Protein AF-A0AAV4E405-F1 (afdb_monomer_lite)

Foldseek 3Di:
DLVVQLVVCQQLQQFPVSHRDDSVQSSVLLVCLLCVVPDGPDDCVHTTDPSNVVSSPVSNVNSVVVVVVVVVVVVVVVVVVVVVVVCVVVCVVVVPPDPPVVVVVVVVD

InterPro domains:
  IPR003445 Cation transporter [PF02386] (17-74)

Radius of gyration: 26.12 Å; chains: 1; bounding box: 52×29×69 Å

Structure (mmCIF, N/CA/C/O backbone):
data_AF-A0AAV4E405-F1
#
_entry.id   AF-A0AAV4E405-F1
#
loop_
_atom_site.group_PDB
_atom_site.id
_atom_site.type_symbol
_atom_site.label_atom_id
_atom_site.label_alt_id
_atom_site.label_comp_id
_atom_site.label_asym_id
_atom_site.label_entity_id
_atom_site.label_seq_id
_atom_site.pdbx_PDB_ins_code
_atom_site.Cartn_x
_atom_site.Cartn_y
_atom_site.Cartn_z
_atom_site.occupancy
_a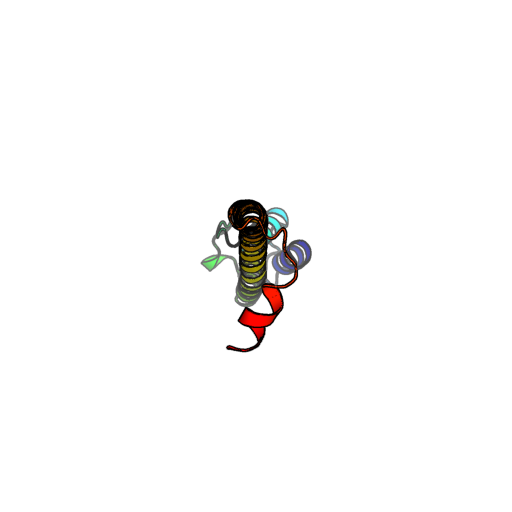tom_site.B_iso_or_equiv
_atom_site.auth_seq_id
_atom_site.auth_comp_id
_atom_site.auth_asym_id
_atom_site.auth_atom_id
_atom_site.pdbx_PDB_model_num
ATOM 1 N N . MET A 1 1 ? -7.850 -7.676 -6.656 1.00 81.75 1 MET A N 1
ATOM 2 C CA . MET A 1 1 ? -7.198 -7.583 -5.331 1.00 81.75 1 MET A CA 1
ATOM 3 C C . MET A 1 1 ? -7.732 -6.429 -4.503 1.00 81.75 1 MET A C 1
ATOM 5 O O . MET A 1 1 ? -8.174 -6.695 -3.401 1.00 81.75 1 MET A O 1
ATOM 9 N N . ILE A 1 2 ? -7.801 -5.203 -5.035 1.00 87.88 2 ILE A N 1
ATOM 10 C CA . ILE A 1 2 ? -8.283 -4.023 -4.287 1.00 87.88 2 ILE A CA 1
ATOM 11 C C . ILE A 1 2 ? -9.692 -4.218 -3.704 1.00 87.88 2 ILE A C 1
ATOM 13 O O . ILE A 1 2 ? -9.853 -4.079 -2.503 1.00 87.88 2 ILE A O 1
ATOM 17 N N . ILE A 1 3 ? -10.684 -4.612 -4.514 1.00 88.12 3 ILE A N 1
ATOM 18 C CA . ILE A 1 3 ? -12.075 -4.808 -4.045 1.00 88.12 3 ILE A CA 1
ATOM 19 C C . ILE A 1 3 ? -12.171 -5.922 -2.990 1.00 88.12 3 ILE A C 1
ATOM 21 O O . ILE A 1 3 ? -12.889 -5.807 -2.005 1.00 88.12 3 ILE A O 1
ATOM 25 N N . ILE A 1 4 ? -11.425 -7.010 -3.179 1.00 88.06 4 ILE A N 1
ATOM 26 C CA . ILE A 1 4 ? -11.406 -8.128 -2.226 1.00 88.06 4 ILE A CA 1
ATOM 27 C C . ILE A 1 4 ? -10.762 -7.675 -0.911 1.00 88.06 4 ILE A C 1
ATOM 29 O O . ILE A 1 4 ? -11.313 -7.927 0.153 1.00 88.06 4 ILE A O 1
ATOM 33 N N . GLY A 1 5 ? -9.632 -6.969 -0.989 1.00 85.94 5 GLY A N 1
ATOM 34 C CA . GLY A 1 5 ? -8.926 -6.429 0.168 1.00 85.94 5 GLY A CA 1
ATOM 35 C C . GLY A 1 5 ? -9.730 -5.367 0.912 1.00 85.94 5 GLY A C 1
ATOM 36 O O . GLY A 1 5 ? -9.738 -5.387 2.135 1.00 85.94 5 GLY A O 1
ATOM 37 N N . SER A 1 6 ? -10.462 -4.497 0.207 1.00 88.31 6 SER A N 1
ATOM 38 C CA . SER A 1 6 ? -11.321 -3.481 0.825 1.00 88.31 6 SER A CA 1
ATOM 39 C C . SER A 1 6 ? -12.524 -4.099 1.534 1.00 88.31 6 SER A C 1
ATOM 41 O O . SER A 1 6 ? -12.870 -3.663 2.627 1.00 88.31 6 SER A O 1
ATOM 43 N N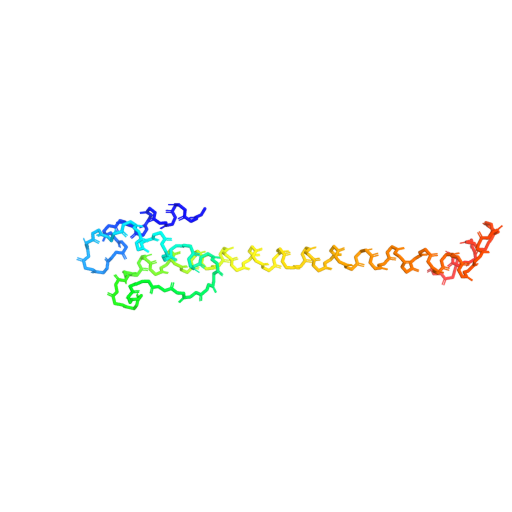 . ILE A 1 7 ? -13.131 -5.146 0.964 1.00 87.62 7 ILE A N 1
ATOM 44 C CA . ILE A 1 7 ? -14.189 -5.909 1.639 1.00 87.62 7 ILE A CA 1
ATOM 45 C C . ILE A 1 7 ? -13.622 -6.582 2.893 1.00 87.62 7 ILE A C 1
ATOM 47 O O . ILE A 1 7 ? -14.204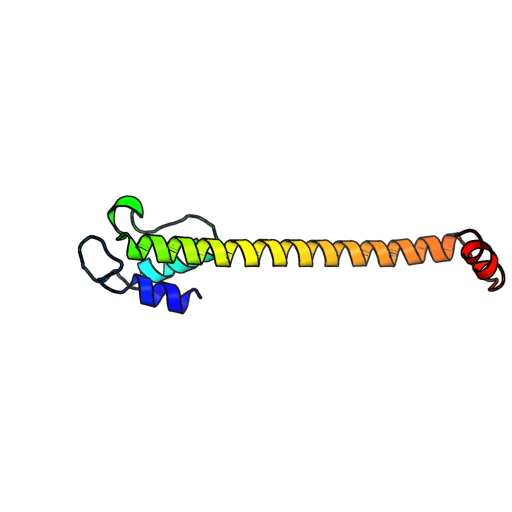 -6.442 3.963 1.00 87.62 7 ILE A O 1
ATOM 51 N N . LEU A 1 8 ? -12.465 -7.246 2.791 1.00 85.38 8 LEU A N 1
ATOM 52 C CA . LEU A 1 8 ? -11.812 -7.906 3.927 1.00 85.38 8 LEU A CA 1
ATOM 53 C C . LEU A 1 8 ? -11.422 -6.928 5.049 1.00 85.38 8 LEU A C 1
ATOM 55 O O . LEU A 1 8 ? -11.571 -7.273 6.218 1.00 85.38 8 LEU A O 1
ATOM 59 N N . LEU A 1 9 ? -10.959 -5.720 4.708 1.00 84.44 9 LEU A N 1
ATOM 60 C CA . LEU A 1 9 ? -10.638 -4.658 5.672 1.00 84.44 9 LEU A CA 1
ATOM 61 C C . LEU A 1 9 ? -11.882 -3.999 6.277 1.00 84.44 9 LEU A C 1
ATOM 63 O O . LEU A 1 9 ? -11.815 -3.489 7.386 1.00 84.44 9 LEU A O 1
ATOM 67 N N . SER A 1 10 ? -13.017 -3.991 5.579 1.00 84.44 10 SER A N 1
ATOM 68 C CA . SER A 1 10 ? -14.257 -3.405 6.107 1.00 84.44 10 SER A CA 1
ATOM 69 C C . SER A 1 10 ? -14.912 -4.283 7.186 1.00 84.44 10 SER A C 1
ATOM 71 O O . SER A 1 10 ? -15.764 -3.804 7.937 1.00 84.44 10 SER A O 1
ATOM 73 N N . LEU A 1 11 ? -14.508 -5.554 7.311 1.00 83.50 11 LEU A N 1
ATOM 74 C CA . LEU A 1 11 ? -15.021 -6.445 8.350 1.00 83.50 11 LEU A CA 1
ATOM 75 C C . LEU A 1 11 ? -14.558 -6.016 9.757 1.00 83.50 11 LEU A C 1
ATOM 77 O O . LEU A 1 11 ? -13.391 -5.672 9.944 1.00 83.50 11 LEU A O 1
ATOM 81 N N . PRO A 1 12 ? -15.412 -6.178 10.789 1.00 80.00 12 PRO A N 1
ATOM 82 C CA . PRO A 1 12 ? -15.084 -5.823 12.174 1.00 80.00 12 PRO A CA 1
ATOM 83 C C . PRO A 1 12 ? -13.904 -6.618 12.758 1.00 80.00 12 PRO A C 1
ATOM 85 O O . PRO A 1 12 ? -13.340 -6.228 13.770 1.00 80.00 12 PRO A O 1
ATOM 88 N N . PHE A 1 13 ? -13.500 -7.726 12.126 1.00 79.62 13 PHE A N 1
ATOM 89 C CA . PHE A 1 13 ? -12.327 -8.512 12.527 1.00 79.62 13 PHE A CA 1
ATOM 90 C C . PHE A 1 13 ? -10.990 -7.854 12.131 1.00 79.62 13 PHE A C 1
ATOM 92 O O . PHE A 1 13 ? -9.941 -8.141 12.714 1.00 79.62 13 PHE A O 1
ATOM 99 N N . ALA A 1 14 ? -11.009 -6.967 11.133 1.00 78.62 14 ALA A N 1
ATOM 100 C CA . ALA A 1 14 ? -9.832 -6.228 10.692 1.00 78.62 14 ALA A CA 1
ATOM 101 C C . ALA A 1 14 ? -9.555 -4.987 11.556 1.00 78.62 14 ALA A C 1
ATOM 103 O O . ALA A 1 14 ? -8.416 -4.524 11.590 1.00 78.62 14 ALA A O 1
ATOM 104 N N . ASP A 1 15 ? -10.554 -4.481 12.280 1.00 83.81 15 ASP A N 1
ATOM 105 C CA . ASP A 1 15 ? -10.420 -3.356 13.205 1.00 83.81 15 ASP A CA 1
ATOM 106 C C . ASP A 1 15 ? -10.002 -3.820 14.608 1.00 83.81 15 ASP A C 1
ATOM 108 O O . ASP A 1 15 ? -10.435 -4.858 15.111 1.00 83.81 15 ASP A O 1
ATOM 112 N N . LYS A 1 16 ? -9.155 -3.033 15.271 1.00 78.25 16 LYS A N 1
ATOM 113 C CA . LYS A 1 16 ? -8.678 -3.317 16.629 1.00 78.25 16 LYS A CA 1
ATOM 114 C C . LYS A 1 16 ? -9.765 -3.086 17.681 1.00 78.25 16 LYS A C 1
ATOM 116 O O . LYS A 1 16 ? -9.744 -3.749 18.716 1.00 78.25 16 LYS A O 1
ATOM 121 N N . ALA A 1 17 ? -10.697 -2.165 17.430 1.00 78.06 17 ALA A N 1
ATOM 122 C CA . ALA A 1 17 ? -11.826 -1.897 18.319 1.00 78.06 17 ALA A CA 1
ATOM 123 C C . ALA A 1 17 ? -13.039 -2.810 18.049 1.00 78.06 17 ALA A C 1
ATOM 125 O O . ALA A 1 17 ? -14.042 -2.708 18.754 1.00 78.06 17 ALA A O 1
ATOM 126 N N . GLY A 1 18 ? -12.950 -3.720 17.069 1.00 73.88 18 GLY A N 1
ATOM 127 C CA . GLY A 1 18 ? -14.034 -4.632 16.705 1.00 73.88 18 GLY A CA 1
ATOM 128 C C . GLY A 1 18 ? -15.203 -3.951 15.987 1.00 73.88 18 GLY A C 1
ATOM 129 O O . GLY A 1 18 ? -16.286 -4.531 15.902 1.00 73.88 18 GLY A O 1
ATOM 130 N N . GLN A 1 19 ? -15.020 -2.721 15.501 1.00 75.75 19 GLN A N 1
ATOM 131 C CA . GLN A 1 19 ? -16.038 -1.962 14.785 1.00 75.75 19 GLN A CA 1
ATOM 132 C C . GLN A 1 19 ? -15.849 -2.099 13.274 1.00 75.75 19 GLN A C 1
ATOM 134 O O . GLN A 1 19 ? -14.737 -2.188 12.762 1.00 75.75 19 GLN A O 1
ATOM 139 N N . ALA A 1 20 ? -16.954 -2.110 12.529 1.00 74.00 20 ALA A N 1
ATOM 140 C CA . ALA A 1 20 ? -16.876 -2.103 11.075 1.00 74.00 20 ALA A CA 1
ATOM 141 C C . ALA A 1 20 ? -16.262 -0.776 10.600 1.00 74.00 20 ALA A C 1
ATOM 143 O O . ALA A 1 20 ? -16.792 0.301 10.879 1.00 74.00 20 ALA A O 1
ATOM 144 N N . THR A 1 21 ? -15.141 -0.855 9.883 1.00 80.56 21 THR A N 1
ATOM 145 C CA . THR A 1 21 ? -14.512 0.317 9.270 1.00 80.56 21 THR A CA 1
ATOM 146 C C . THR A 1 21 ? -15.359 0.808 8.102 1.00 80.56 21 THR A C 1
ATOM 148 O O . THR A 1 21 ? -15.873 0.005 7.315 1.00 80.56 21 THR A O 1
ATOM 151 N N . ASN A 1 22 ? -15.474 2.130 7.958 1.00 86.81 22 ASN A N 1
ATOM 152 C CA . ASN A 1 22 ? -16.176 2.738 6.837 1.00 86.81 22 ASN A CA 1
ATOM 153 C C . ASN A 1 22 ? -15.588 2.249 5.502 1.00 86.81 22 ASN A C 1
ATOM 155 O O . ASN A 1 22 ? -14.370 2.231 5.307 1.00 86.81 22 ASN A O 1
ATOM 159 N N . TYR A 1 23 ? -16.452 1.847 4.569 1.00 85.25 23 TYR A N 1
ATOM 160 C CA . TYR A 1 23 ? -16.023 1.215 3.320 1.00 85.25 23 TYR A CA 1
ATOM 161 C C . TYR A 1 23 ? -15.129 2.133 2.473 1.00 85.25 23 TYR A C 1
ATOM 163 O O . TYR A 1 23 ? -14.210 1.656 1.810 1.00 85.25 23 TYR A O 1
ATOM 171 N N . SER A 1 24 ? -15.351 3.450 2.524 1.00 86.62 24 SER A N 1
ATOM 172 C CA . SER A 1 24 ? -14.505 4.434 1.836 1.00 86.62 24 SER A CA 1
ATOM 173 C C . SER A 1 24 ? -13.060 4.421 2.337 1.00 86.62 24 SER A C 1
ATOM 175 O O . SER A 1 24 ? -12.136 4.488 1.528 1.00 86.62 24 SER A O 1
ATOM 177 N N . ASP A 1 25 ? -12.863 4.282 3.649 1.00 86.31 25 ASP A N 1
ATOM 178 C CA . ASP A 1 25 ? -11.535 4.224 4.263 1.00 86.31 25 ASP A CA 1
ATOM 179 C C . ASP A 1 25 ? -10.848 2.898 3.942 1.00 86.31 25 ASP A C 1
ATOM 181 O O . ASP A 1 25 ? -9.700 2.882 3.503 1.00 86.31 25 ASP A O 1
ATOM 185 N N . ALA A 1 26 ? -11.579 1.785 4.049 1.00 86.81 26 ALA A N 1
ATOM 186 C CA . ALA A 1 26 ? -11.068 0.468 3.679 1.00 86.81 26 ALA A CA 1
ATOM 187 C C . ALA A 1 26 ? -10.666 0.395 2.194 1.00 86.81 26 ALA A C 1
ATOM 189 O O . ALA A 1 26 ? -9.637 -0.192 1.853 1.00 86.81 26 ALA A O 1
ATOM 190 N N . LEU A 1 27 ? -11.444 1.020 1.302 1.00 89.12 27 LEU A N 1
ATOM 191 C CA . LEU A 1 27 ? -11.130 1.105 -0.123 1.00 89.12 27 LEU A CA 1
ATOM 192 C C . LEU A 1 27 ? -9.879 1.946 -0.379 1.00 89.12 27 LEU A C 1
ATOM 194 O O . LEU A 1 27 ? -9.028 1.528 -1.163 1.00 89.12 27 LEU A O 1
ATOM 198 N N . PHE A 1 28 ? -9.752 3.093 0.288 1.00 89.50 28 PHE A N 1
ATOM 199 C CA . PHE A 1 28 ? -8.591 3.966 0.151 1.00 89.50 28 PHE A CA 1
ATOM 200 C C . PHE A 1 28 ? -7.309 3.311 0.679 1.00 89.50 28 PHE A C 1
ATOM 202 O O . PHE A 1 28 ? -6.265 3.354 0.028 1.00 89.50 28 PHE A O 1
ATOM 209 N N . THR A 1 29 ? -7.374 2.647 1.834 1.00 89.00 29 THR A N 1
ATOM 210 C CA . THR A 1 29 ? -6.236 1.890 2.363 1.00 89.00 29 THR A CA 1
ATOM 211 C C . THR A 1 29 ? -5.863 0.738 1.426 1.00 89.00 29 THR A C 1
ATOM 213 O O . THR A 1 29 ? -4.680 0.538 1.157 1.00 89.00 29 THR A O 1
ATOM 216 N N . ALA A 1 30 ? -6.840 0.014 0.868 1.00 89.06 30 ALA A N 1
ATOM 217 C CA . ALA A 1 30 ? -6.574 -1.083 -0.062 1.00 89.06 30 ALA A CA 1
ATOM 218 C C . ALA A 1 30 ? -5.941 -0.612 -1.385 1.00 89.06 30 ALA A C 1
ATOM 220 O O . ALA A 1 30 ? -5.003 -1.246 -1.870 1.00 89.06 30 ALA A O 1
ATOM 221 N N . THR A 1 31 ? -6.413 0.492 -1.976 1.00 90.06 31 THR A N 1
ATOM 222 C CA . THR A 1 31 ? -5.805 1.066 -3.192 1.00 90.06 31 THR A CA 1
ATOM 223 C C . THR A 1 31 ? -4.392 1.564 -2.917 1.00 90.06 31 THR A C 1
ATOM 225 O O . THR A 1 31 ? -3.478 1.250 -3.675 1.00 90.06 31 THR A O 1
ATOM 228 N N . SER A 1 32 ? -4.195 2.288 -1.817 1.00 90.69 32 SER A N 1
ATOM 229 C CA . SER A 1 32 ? -2.895 2.822 -1.412 1.00 90.69 32 SER A CA 1
ATOM 230 C C . SER A 1 32 ? -1.862 1.724 -1.137 1.00 90.69 32 SER A C 1
ATOM 232 O O . SER A 1 32 ? -0.721 1.817 -1.593 1.00 90.69 32 SER A O 1
ATOM 234 N N . ALA A 1 33 ? -2.271 0.644 -0.462 1.00 90.00 33 ALA A N 1
ATOM 235 C CA . ALA A 1 33 ? -1.416 -0.511 -0.202 1.00 90.00 33 ALA A CA 1
ATOM 236 C C . ALA A 1 33 ? -0.991 -1.210 -1.503 1.00 90.00 33 ALA A C 1
ATOM 238 O O . ALA A 1 33 ? 0.193 -1.460 -1.699 1.00 90.00 33 ALA A O 1
ATOM 239 N N . VAL A 1 34 ? -1.927 -1.460 -2.428 1.00 89.06 34 VAL A N 1
ATOM 240 C CA . VAL A 1 34 ? -1.619 -2.098 -3.725 1.00 89.06 34 VAL A CA 1
ATOM 241 C C . VAL A 1 34 ? -0.754 -1.205 -4.615 1.00 89.06 34 VAL A C 1
ATOM 243 O O . VAL A 1 34 ? 0.124 -1.698 -5.314 1.00 89.06 34 VAL A O 1
ATOM 246 N N . CYS A 1 35 ? -0.968 0.109 -4.593 1.00 87.44 35 CYS A N 1
ATOM 247 C CA . CYS A 1 35 ? -0.117 1.051 -5.319 1.00 87.44 35 CYS A CA 1
ATOM 248 C C . CYS A 1 35 ? 1.215 1.333 -4.603 1.00 87.44 35 CYS A C 1
ATOM 250 O O . CYS A 1 35 ? 2.039 2.064 -5.147 1.00 87.44 35 CYS A O 1
ATOM 252 N N . VAL A 1 36 ? 1.424 0.783 -3.400 1.00 84.88 36 VAL A N 1
ATOM 253 C CA . VAL A 1 36 ? 2.619 0.982 -2.565 1.00 84.88 36 VAL A CA 1
ATOM 254 C C . VAL A 1 36 ? 2.918 2.476 -2.333 1.00 84.88 36 VAL A C 1
ATOM 256 O O . VAL A 1 36 ? 4.066 2.903 -2.264 1.00 84.88 36 VAL A O 1
ATOM 259 N N . THR A 1 37 ? 1.876 3.308 -2.221 1.00 87.75 37 THR A N 1
ATOM 260 C CA . THR A 1 37 ? 2.030 4.758 -1.989 1.00 87.75 37 THR A CA 1
ATOM 261 C C . THR A 1 37 ? 2.181 5.097 -0.510 1.00 87.75 37 THR A C 1
ATOM 263 O O . THR A 1 37 ? 2.784 6.112 -0.173 1.00 87.75 37 THR A O 1
ATOM 266 N N . GLY A 1 38 ? 1.637 4.260 0.380 1.00 79.38 38 GLY A N 1
ATOM 267 C CA . GLY A 1 38 ? 1.766 4.418 1.831 1.00 79.38 38 GLY A CA 1
ATOM 268 C C . GLY A 1 38 ? 0.856 5.485 2.451 1.00 79.38 38 GLY A C 1
ATOM 269 O O . GLY A 1 38 ? 1.032 5.824 3.619 1.00 79.38 38 GLY A O 1
ATOM 270 N N . LEU A 1 39 ? -0.133 6.005 1.716 1.00 82.56 39 LEU A N 1
ATOM 271 C CA . LEU A 1 39 ? -1.162 6.879 2.288 1.00 82.56 39 LEU A CA 1
ATOM 272 C C . LEU A 1 39 ? -2.227 6.069 3.044 1.00 82.56 39 LEU A C 1
ATOM 274 O O . LEU A 1 39 ? -2.674 5.023 2.583 1.00 82.56 39 LEU A O 1
ATOM 278 N N . SER A 1 40 ? -2.696 6.578 4.178 1.00 80.75 40 SER A N 1
ATOM 279 C CA . SER A 1 40 ? -3.829 5.998 4.908 1.00 80.75 40 SER A CA 1
ATOM 280 C C . SER A 1 40 ? -4.709 7.118 5.452 1.00 80.75 40 SER A C 1
ATOM 282 O O . SER A 1 40 ? -4.184 8.102 5.968 1.00 80.75 40 SER A O 1
ATOM 284 N N . THR A 1 41 ? -6.034 6.983 5.334 1.00 79.50 41 THR A N 1
ATOM 285 C CA . THR A 1 41 ? -7.000 7.938 5.913 1.00 79.50 41 THR A CA 1
ATOM 286 C C . THR A 1 41 ? -7.121 7.785 7.427 1.00 79.50 41 THR A C 1
ATOM 288 O O . THR A 1 41 ? -7.472 8.735 8.122 1.00 79.50 41 THR A O 1
ATOM 291 N N . VAL A 1 42 ? -6.780 6.602 7.942 1.00 75.94 42 VAL A N 1
ATOM 292 C CA . VAL A 1 42 ? -6.821 6.241 9.362 1.00 75.94 42 VAL A CA 1
ATOM 293 C C . VAL A 1 42 ? -5.444 5.799 9.853 1.00 75.94 42 VAL A C 1
ATOM 295 O O . VAL A 1 42 ? -4.658 5.212 9.104 1.00 75.94 42 VAL A O 1
ATOM 298 N N . THR A 1 43 ? -5.136 6.062 11.123 1.00 75.69 43 THR A N 1
ATOM 299 C CA . THR A 1 43 ? -3.835 5.729 11.717 1.00 75.69 43 THR A CA 1
ATOM 300 C C . THR A 1 43 ? -3.635 4.213 11.780 1.00 75.69 43 THR A C 1
ATOM 302 O O . THR A 1 43 ? -4.182 3.528 12.646 1.00 75.69 43 THR A O 1
ATOM 305 N N . THR A 1 44 ? -2.807 3.679 10.878 1.00 72.81 44 THR A N 1
ATOM 306 C CA . THR A 1 44 ? -2.650 2.232 10.662 1.00 72.81 44 THR A CA 1
ATOM 307 C C . THR A 1 44 ? -2.201 1.471 11.917 1.00 72.81 44 THR A C 1
ATOM 309 O O . THR A 1 44 ? -2.619 0.338 12.143 1.00 72.81 44 THR A O 1
ATOM 312 N N . ALA A 1 45 ? -1.377 2.105 12.758 1.00 68.06 45 ALA A N 1
ATOM 313 C CA . ALA A 1 45 ? -0.810 1.500 13.965 1.00 68.06 45 ALA A CA 1
ATOM 314 C C . ALA A 1 45 ? -1.829 1.283 15.099 1.00 68.06 45 ALA A C 1
ATOM 316 O O . ALA A 1 45 ? -1.636 0.411 15.947 1.00 68.06 45 ALA A O 1
ATOM 317 N N . THR A 1 46 ? -2.900 2.077 15.142 1.00 73.94 46 THR A N 1
ATOM 318 C CA . THR A 1 46 ? -3.894 2.029 16.226 1.00 73.94 46 THR A CA 1
ATOM 319 C C . THR A 1 46 ? -5.233 1.469 15.774 1.00 73.94 46 THR A C 1
ATOM 321 O O . THR A 1 46 ? -5.943 0.906 16.602 1.00 73.94 46 THR A O 1
ATOM 324 N N . HIS A 1 47 ? -5.556 1.603 14.488 1.00 79.81 47 HIS A N 1
ATOM 325 C CA . HIS A 1 47 ? -6.845 1.224 13.926 1.00 79.81 47 HIS A CA 1
ATOM 326 C C . HIS A 1 47 ? -6.899 -0.252 13.503 1.00 79.81 47 HIS A C 1
ATOM 328 O O . HIS A 1 47 ? -7.833 -0.959 13.848 1.00 79.81 47 HIS A O 1
ATOM 334 N N . TRP A 1 48 ? -5.877 -0.778 12.824 1.00 83.25 48 TRP A N 1
ATOM 335 C CA . TRP A 1 48 ? -5.940 -2.156 12.323 1.00 83.25 48 TRP A CA 1
ATOM 336 C C . TRP A 1 48 ? -5.549 -3.188 13.385 1.00 83.25 48 TRP A C 1
ATOM 338 O O . TRP A 1 48 ? -4.576 -3.016 14.124 1.00 83.25 48 TRP A O 1
ATOM 348 N N . SER A 1 49 ? -6.289 -4.296 13.423 1.00 87.88 49 SER A N 1
ATOM 349 C CA . SER A 1 49 ? -5.924 -5.504 14.159 1.00 87.88 49 SER A CA 1
ATOM 350 C C . SER A 1 49 ? -4.734 -6.205 13.488 1.00 87.88 49 SER A C 1
ATOM 352 O O . SER A 1 49 ? -4.361 -5.897 12.353 1.00 87.88 49 SER A O 1
ATOM 354 N N . PHE A 1 50 ? -4.152 -7.200 14.162 1.00 86.62 50 PHE A N 1
ATOM 355 C CA . PHE A 1 50 ? -3.090 -8.030 13.578 1.00 86.62 50 PHE A CA 1
ATOM 356 C C . PHE A 1 50 ? -3.522 -8.674 12.246 1.00 86.62 50 PHE A C 1
ATOM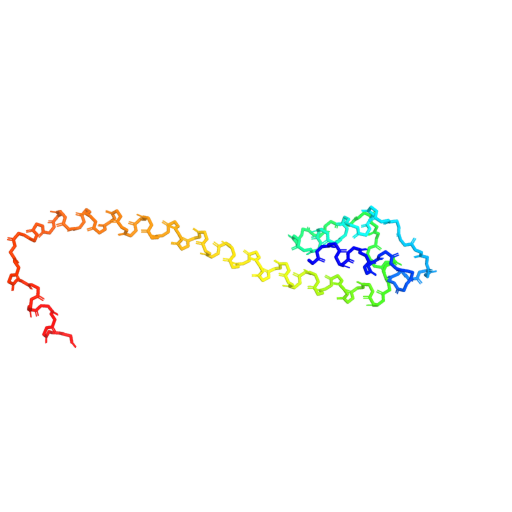 358 O O . PHE A 1 50 ? -2.738 -8.759 11.303 1.00 86.62 50 PHE A O 1
ATOM 365 N N . PHE A 1 51 ? -4.797 -9.061 12.138 1.00 86.94 51 PHE A N 1
ATOM 366 C CA . PHE A 1 51 ? -5.363 -9.601 10.906 1.00 86.94 51 PHE A CA 1
ATOM 367 C C . PHE A 1 51 ? -5.442 -8.549 9.791 1.00 86.94 51 PHE A C 1
ATOM 369 O O . PHE A 1 51 ? -5.038 -8.821 8.662 1.00 86.94 51 PHE A O 1
ATOM 376 N N . GLY A 1 52 ? -5.898 -7.331 10.105 1.00 85.50 52 GLY A N 1
ATOM 377 C CA . GLY A 1 52 ? -5.925 -6.225 9.143 1.00 85.50 52 GLY A CA 1
ATOM 378 C C . GLY A 1 52 ? -4.526 -5.863 8.632 1.00 85.50 52 GLY A C 1
ATOM 379 O O . GLY A 1 52 ? -4.328 -5.683 7.431 1.00 85.50 52 GLY A O 1
ATOM 380 N N . GLN A 1 53 ? -3.528 -5.844 9.521 1.00 87.88 53 GLN A N 1
ATOM 381 C CA . GLN A 1 53 ? -2.127 -5.598 9.159 1.00 87.88 53 GLN A CA 1
ATOM 382 C C . GLN A 1 53 ? -1.560 -6.678 8.229 1.00 87.88 53 GLN A C 1
ATOM 384 O O . GLN A 1 53 ? -0.862 -6.345 7.271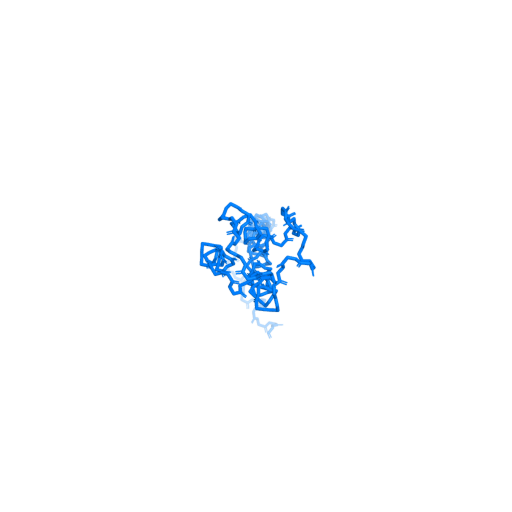 1.00 87.88 53 GLN A O 1
ATOM 389 N N . LEU A 1 54 ? -1.892 -7.953 8.461 1.00 90.12 54 LEU A N 1
ATOM 390 C CA . LEU A 1 54 ? -1.506 -9.056 7.576 1.00 90.12 54 LEU A CA 1
ATOM 391 C C . LEU A 1 54 ? -2.061 -8.858 6.160 1.00 90.12 54 LEU A C 1
ATOM 393 O O . LEU A 1 54 ? -1.331 -9.004 5.182 1.00 90.12 54 LEU A O 1
ATOM 397 N N . ILE A 1 55 ? -3.339 -8.484 6.045 1.00 89.31 55 ILE A N 1
ATOM 398 C CA . ILE A 1 55 ? -3.971 -8.221 4.748 1.00 89.31 55 ILE A CA 1
ATOM 399 C C . ILE A 1 55 ? -3.263 -7.066 4.034 1.00 89.31 55 ILE A C 1
ATOM 401 O O . ILE A 1 55 ? -2.924 -7.197 2.860 1.00 89.31 55 ILE A O 1
ATOM 405 N N . ILE A 1 56 ? -2.991 -5.961 4.736 1.00 89.25 56 ILE A N 1
ATOM 406 C CA . ILE A 1 56 ? -2.278 -4.810 4.164 1.00 89.25 56 ILE A CA 1
ATOM 407 C C . ILE A 1 56 ? -0.892 -5.228 3.654 1.00 89.25 56 ILE A C 1
ATOM 409 O O . ILE A 1 56 ? -0.544 -4.872 2.531 1.00 89.25 56 ILE A O 1
ATOM 413 N N . MET A 1 57 ? -0.131 -6.022 4.417 1.00 89.62 57 MET A N 1
ATOM 414 C CA . MET A 1 57 ? 1.175 -6.531 3.974 1.00 89.62 57 MET A CA 1
ATOM 415 C C . MET A 1 57 ? 1.066 -7.357 2.689 1.00 89.62 57 MET A C 1
ATOM 417 O O . MET A 1 57 ? 1.795 -7.099 1.736 1.00 89.62 57 MET A O 1
ATOM 421 N N . ILE A 1 58 ? 0.099 -8.276 2.611 1.00 90.12 58 ILE A N 1
ATOM 422 C CA . ILE A 1 58 ? -0.138 -9.082 1.403 1.00 90.12 58 ILE A CA 1
ATOM 423 C C . ILE A 1 58 ? -0.498 -8.189 0.204 1.00 90.12 58 ILE A C 1
ATOM 425 O O . ILE A 1 58 ? -0.026 -8.421 -0.910 1.00 90.12 58 ILE A O 1
ATOM 429 N N . LEU A 1 59 ? -1.318 -7.153 0.412 1.00 89.19 59 LEU A N 1
ATOM 430 C CA . LEU A 1 59 ? -1.676 -6.199 -0.641 1.00 89.19 59 LEU A CA 1
ATOM 431 C C . LEU A 1 59 ? -0.454 -5.428 -1.155 1.00 89.19 59 LEU A C 1
ATOM 433 O O . LEU A 1 59 ? -0.328 -5.258 -2.369 1.00 89.19 59 LEU A O 1
ATOM 437 N N . VAL A 1 60 ? 0.439 -4.997 -0.258 1.00 90.00 60 VAL A N 1
ATOM 438 C CA . VAL A 1 60 ? 1.694 -4.317 -0.616 1.00 90.00 60 VAL A CA 1
ATOM 439 C C . VAL A 1 60 ? 2.606 -5.237 -1.418 1.00 90.00 60 VAL A C 1
ATOM 441 O O . VAL A 1 60 ? 3.158 -4.822 -2.435 1.00 90.00 60 VAL A O 1
ATOM 444 N N . GLU A 1 61 ? 2.739 -6.495 -1.006 1.00 89.12 61 GLU A N 1
ATOM 445 C CA . GLU A 1 61 ? 3.657 -7.439 -1.644 1.00 89.12 61 GLU A CA 1
ATOM 446 C C . GLU A 1 61 ? 3.216 -7.791 -3.070 1.00 89.12 61 GLU A C 1
ATOM 448 O O . GLU A 1 61 ? 4.006 -7.740 -4.016 1.00 89.12 61 GLU A O 1
ATOM 453 N N . ILE A 1 62 ? 1.917 -8.041 -3.252 1.00 87.81 62 ILE A N 1
ATOM 454 C CA . ILE A 1 62 ? 1.325 -8.279 -4.574 1.00 87.81 62 ILE A CA 1
ATOM 455 C C . ILE A 1 62 ? 1.416 -7.017 -5.446 1.00 87.81 62 ILE A C 1
ATOM 457 O O . ILE A 1 62 ? 1.715 -7.105 -6.640 1.00 87.81 62 ILE A O 1
ATOM 461 N N . GLY A 1 63 ? 1.177 -5.842 -4.859 1.00 84.62 63 GLY A N 1
ATOM 462 C CA . GLY A 1 63 ? 1.284 -4.552 -5.537 1.00 84.62 63 GLY A CA 1
ATOM 463 C C . GLY A 1 63 ? 2.691 -4.258 -6.064 1.00 84.62 63 GLY A C 1
ATOM 464 O O . GLY A 1 63 ? 2.871 -3.935 -7.241 1.00 84.62 63 GLY A O 1
ATOM 465 N N . GLY A 1 64 ? 3.702 -4.447 -5.213 1.00 84.56 64 GLY A N 1
ATOM 466 C CA . GLY A 1 64 ? 5.106 -4.200 -5.537 1.00 84.56 64 GLY A CA 1
ATOM 467 C C . GLY A 1 64 ? 5.644 -5.109 -6.645 1.00 84.56 64 GLY A C 1
ATOM 468 O O . GLY A 1 64 ? 6.311 -4.629 -7.566 1.00 84.56 64 GLY A O 1
ATOM 469 N N . LEU A 1 65 ? 5.304 -6.403 -6.616 1.00 85.25 65 LEU A N 1
ATOM 470 C CA . LEU A 1 65 ? 5.704 -7.359 -7.660 1.00 85.25 65 LEU A CA 1
ATOM 471 C C . LEU A 1 65 ? 5.098 -7.013 -9.033 1.00 85.25 65 LEU A C 1
ATOM 473 O O . LEU A 1 65 ? 5.767 -7.126 -10.067 1.00 85.25 65 LEU A O 1
ATOM 477 N N . GLY A 1 66 ? 3.845 -6.547 -9.049 1.00 81.75 66 GLY A N 1
ATOM 478 C CA . GLY A 1 66 ? 3.172 -6.098 -10.269 1.00 81.75 66 GLY A CA 1
ATOM 479 C C . GLY A 1 66 ? 3.810 -4.842 -10.867 1.00 81.75 66 GLY A C 1
ATOM 480 O O . GLY A 1 66 ? 4.077 -4.800 -12.070 1.00 81.75 66 GLY A O 1
ATOM 481 N N . PHE A 1 67 ? 4.117 -3.846 -10.031 1.00 83.19 67 PHE A N 1
ATOM 482 C CA . PHE A 1 67 ? 4.738 -2.595 -10.475 1.00 83.19 67 PHE A CA 1
ATOM 483 C C . PHE A 1 67 ? 6.133 -2.811 -11.076 1.00 83.19 67 PHE A C 1
ATOM 485 O O . PHE A 1 67 ? 6.420 -2.315 -12.166 1.00 83.19 67 PHE A O 1
ATOM 492 N N . MET A 1 68 ? 6.976 -3.608 -10.410 1.00 85.56 68 MET A N 1
ATOM 493 C CA . MET A 1 68 ? 8.324 -3.948 -10.886 1.00 85.56 68 MET A CA 1
ATOM 494 C C . MET A 1 68 ? 8.288 -4.598 -12.274 1.00 85.56 68 MET A C 1
ATOM 496 O O . MET A 1 68 ? 9.040 -4.216 -13.170 1.00 85.56 68 MET A O 1
ATOM 500 N N . THR A 1 69 ? 7.366 -5.542 -12.481 1.00 85.88 69 THR A N 1
ATOM 501 C CA . THR A 1 69 ? 7.220 -6.240 -13.765 1.00 85.88 69 THR A CA 1
ATOM 502 C C . THR A 1 69 ? 6.790 -5.281 -14.874 1.00 85.88 69 THR A C 1
ATOM 504 O O . THR A 1 69 ? 7.347 -5.311 -15.972 1.00 85.88 69 THR A O 1
ATOM 507 N N . PHE A 1 70 ? 5.840 -4.389 -14.586 1.00 86.50 70 PHE A N 1
ATOM 508 C CA . PHE A 1 70 ? 5.369 -3.397 -15.551 1.00 86.50 70 PHE A CA 1
ATOM 509 C C . PHE A 1 70 ? 6.477 -2.411 -15.938 1.00 86.50 70 PHE A C 1
ATOM 511 O O . PHE A 1 70 ? 6.668 -2.126 -17.120 1.00 86.50 70 PHE A O 1
ATOM 518 N N . ALA A 1 71 ? 7.257 -1.946 -1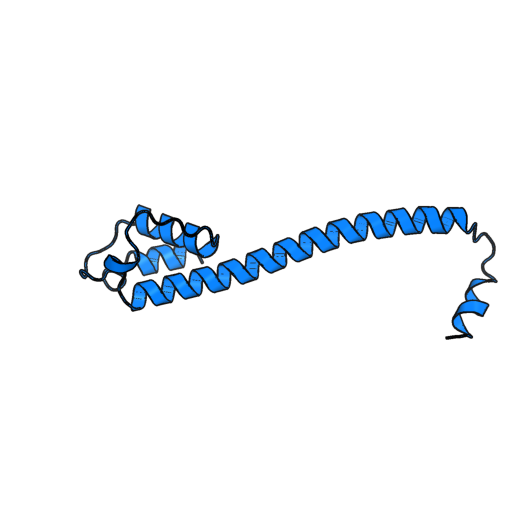4.958 1.00 86.00 71 ALA A N 1
ATOM 519 C CA . ALA A 1 71 ? 8.401 -1.068 -15.183 1.00 86.00 71 ALA A CA 1
ATOM 520 C C . ALA A 1 71 ? 9.465 -1.726 -16.082 1.00 86.00 71 ALA A C 1
ATOM 522 O O . ALA A 1 71 ? 9.927 -1.113 -17.048 1.00 86.00 71 ALA A O 1
ATOM 523 N N . VAL A 1 72 ? 9.805 -2.993 -15.820 1.00 87.88 72 VAL A N 1
ATOM 524 C CA . VAL A 1 72 ? 10.756 -3.763 -16.642 1.00 87.88 72 VAL A CA 1
ATOM 525 C C . VAL A 1 72 ? 10.220 -3.984 -18.056 1.00 87.88 72 VAL A C 1
ATOM 527 O O . VAL A 1 72 ? 10.960 -3.821 -19.025 1.00 87.88 72 VAL A O 1
ATOM 530 N N . MET A 1 73 ? 8.936 -4.310 -18.206 1.00 87.56 73 MET A N 1
ATOM 531 C CA . MET A 1 73 ? 8.318 -4.518 -19.516 1.00 87.56 73 MET A CA 1
ATOM 532 C C . MET A 1 73 ? 8.327 -3.232 -20.357 1.00 87.56 73 MET A C 1
ATOM 534 O O . MET A 1 73 ? 8.654 -3.278 -21.544 1.00 87.56 73 MET A O 1
ATOM 538 N N . LEU A 1 74 ? 8.058 -2.079 -19.734 1.00 87.81 74 LEU A N 1
ATOM 539 C CA . LEU A 1 74 ? 8.143 -0.766 -20.379 1.00 87.81 74 LEU A CA 1
ATOM 540 C C . LEU A 1 74 ? 9.584 -0.429 -20.802 1.00 87.81 74 LEU A C 1
ATOM 542 O O . LEU A 1 74 ? 9.812 0.020 -21.926 1.00 87.81 74 LEU A O 1
ATOM 546 N N . SER A 1 75 ? 10.558 -0.691 -19.924 1.00 86.75 75 SER A N 1
ATOM 547 C CA . SER A 1 75 ? 11.987 -0.491 -20.198 1.00 86.75 75 SER A CA 1
ATOM 548 C C . SER A 1 75 ? 12.480 -1.375 -21.349 1.00 86.75 75 SER A C 1
ATOM 550 O O . SER A 1 75 ? 13.109 -0.879 -22.285 1.00 86.75 75 SER A O 1
ATOM 552 N N . ASN A 1 76 ? 12.122 -2.662 -21.352 1.00 85.38 76 ASN A N 1
ATOM 553 C CA . ASN A 1 76 ? 12.479 -3.589 -22.425 1.00 85.38 76 ASN A CA 1
ATOM 554 C C . ASN A 1 76 ? 11.848 -3.178 -23.765 1.00 85.38 76 ASN A C 1
ATOM 556 O O . ASN A 1 76 ? 12.499 -3.209 -24.808 1.00 85.38 76 ASN A O 1
ATOM 560 N N . PHE A 1 77 ? 10.592 -2.727 -23.745 1.00 84.75 77 PHE A N 1
ATOM 561 C CA . PHE A 1 77 ? 9.923 -2.235 -24.943 1.00 84.75 77 PHE A CA 1
ATOM 562 C C . PHE A 1 77 ? 10.602 -0.985 -25.518 1.00 84.75 77 PHE A C 1
ATOM 564 O O . PHE A 1 77 ? 10.778 -0.891 -26.731 1.00 84.75 77 PHE A O 1
ATOM 571 N N . ALA A 1 78 ? 11.047 -0.052 -24.671 1.00 81.19 78 ALA A N 1
ATOM 572 C CA . ALA A 1 78 ? 11.830 1.104 -25.107 1.00 81.19 78 ALA A CA 1
ATOM 573 C C . ALA A 1 78 ? 13.197 0.690 -25.694 1.00 81.19 78 ALA A C 1
ATOM 575 O O . ALA A 1 78 ? 13.592 1.185 -26.752 1.00 81.19 78 ALA A O 1
ATOM 576 N N . HIS A 1 79 ? 13.883 -0.273 -25.068 1.00 73.50 79 HIS A N 1
ATOM 577 C CA . HIS A 1 79 ? 15.168 -0.796 -25.545 1.00 73.50 79 HIS A CA 1
ATOM 578 C C . HIS A 1 79 ? 15.059 -1.511 -26.901 1.00 73.50 79 HIS A C 1
ATOM 580 O O . HIS A 1 79 ? 15.909 -1.306 -27.769 1.00 73.50 79 HIS A O 1
ATOM 586 N N . GLN A 1 80 ? 14.008 -2.304 -27.138 1.00 65.12 80 GLN A N 1
ATOM 587 C CA . GLN A 1 80 ? 13.812 -2.978 -28.428 1.00 65.12 80 GLN A CA 1
ATOM 588 C C . GLN A 1 80 ? 13.643 -1.989 -29.587 1.00 65.12 80 GLN A C 1
ATOM 590 O O . GLN A 1 80 ? 14.173 -2.223 -30.672 1.00 65.12 80 GLN A O 1
ATOM 595 N N . ARG A 1 81 ? 12.966 -0.857 -29.362 1.00 61.12 81 ARG A N 1
ATOM 596 C CA . ARG A 1 81 ? 12.773 0.189 -30.383 1.00 61.12 81 ARG A CA 1
ATOM 597 C C . ARG A 1 81 ? 14.114 0.789 -30.818 1.00 61.12 81 ARG A C 1
ATOM 599 O O . ARG A 1 81 ? 14.352 0.950 -32.012 1.00 61.12 81 ARG A O 1
ATOM 606 N N . MET A 1 82 ? 15.007 1.054 -29.860 1.00 57.81 82 MET A N 1
ATOM 607 C CA . MET A 1 82 ? 16.359 1.549 -30.144 1.00 57.81 82 MET A CA 1
ATOM 608 C C . MET A 1 82 ? 17.250 0.474 -30.777 1.00 57.81 82 MET A C 1
ATOM 610 O O . MET A 1 82 ? 18.007 0.789 -31.689 1.00 57.81 82 MET A O 1
ATOM 614 N N . THR A 1 83 ? 17.134 -0.796 -30.368 1.00 61.69 83 THR A N 1
ATOM 615 C CA . THR A 1 83 ? 17.902 -1.900 -30.973 1.00 61.69 83 THR A CA 1
ATOM 616 C C . THR A 1 83 ? 17.511 -2.143 -32.436 1.00 61.69 83 THR A C 1
ATOM 618 O O . THR A 1 83 ? 18.383 -2.383 -33.266 1.00 61.69 83 THR A O 1
ATOM 621 N N . LEU A 1 84 ? 16.222 -2.036 -32.783 1.00 61.28 84 LEU A N 1
ATOM 622 C CA . LEU A 1 84 ? 15.735 -2.161 -34.162 1.00 61.28 84 LEU A CA 1
ATOM 623 C C . LEU A 1 84 ? 16.229 -1.005 -35.043 1.00 61.28 84 LEU A C 1
ATOM 625 O O . LEU A 1 84 ? 16.744 -1.258 -36.130 1.00 61.28 84 LEU A O 1
ATOM 629 N N . GLY A 1 85 ? 16.148 0.239 -34.558 1.00 62.00 85 GLY A N 1
ATOM 630 C CA . GLY A 1 85 ? 16.670 1.406 -35.279 1.00 62.00 85 GLY A CA 1
ATOM 631 C C . GLY A 1 85 ? 18.194 1.376 -35.448 1.00 62.00 85 GLY A C 1
ATOM 632 O O . GLY A 1 85 ? 18.699 1.618 -36.541 1.00 62.00 85 GLY A O 1
ATOM 633 N N . ALA A 1 86 ? 18.933 0.997 -34.401 1.00 59.38 86 ALA A N 1
ATOM 634 C CA . ALA A 1 86 ? 20.385 0.835 -34.465 1.00 59.38 86 ALA A CA 1
ATOM 635 C C . ALA A 1 86 ? 20.796 -0.274 -35.447 1.00 59.38 86 ALA A C 1
ATOM 637 O O . ALA A 1 86 ? 21.738 -0.094 -36.212 1.00 59.38 86 ALA A O 1
ATOM 638 N N . ARG A 1 87 ? 20.055 -1.390 -35.497 1.00 59.03 87 ARG A N 1
ATOM 639 C CA . ARG A 1 87 ? 20.286 -2.476 -36.464 1.00 59.03 87 ARG A CA 1
ATOM 640 C C . ARG A 1 87 ? 20.049 -2.055 -37.914 1.00 59.03 87 ARG A C 1
ATOM 642 O O . ARG A 1 87 ? 20.788 -2.521 -38.774 1.00 59.03 87 ARG A O 1
ATOM 649 N N . MET A 1 88 ? 19.072 -1.189 -38.189 1.00 61.31 88 MET A N 1
ATOM 650 C CA . MET A 1 88 ? 18.853 -0.643 -39.537 1.00 61.31 88 MET A CA 1
ATOM 651 C C . MET A 1 88 ? 20.032 0.238 -39.965 1.00 61.31 88 MET A C 1
ATOM 653 O O . MET A 1 88 ? 20.633 -0.010 -41.004 1.00 61.31 88 MET A O 1
ATOM 657 N N . LEU A 1 89 ? 20.463 1.161 -39.099 1.00 63.91 89 LEU A N 1
ATOM 658 C CA . LEU A 1 89 ? 21.605 2.042 -39.372 1.00 63.91 89 LEU A CA 1
ATOM 659 C C . LEU A 1 89 ? 22.929 1.275 -39.520 1.00 63.91 89 LEU A C 1
ATOM 661 O O . LEU A 1 89 ? 23.733 1.601 -40.388 1.00 63.91 89 LEU A O 1
ATOM 665 N N . THR A 1 90 ? 23.165 0.237 -38.709 1.00 60.41 90 THR A N 1
ATOM 666 C CA . THR A 1 90 ? 24.337 -0.641 -38.859 1.00 60.41 90 THR A CA 1
ATOM 667 C C . THR A 1 90 ? 24.230 -1.538 -40.100 1.00 60.41 90 THR A C 1
ATOM 669 O O . THR A 1 90 ? 25.242 -1.776 -40.751 1.00 60.41 90 THR A O 1
ATOM 672 N N . GLY A 1 91 ? 23.032 -2.004 -40.472 1.00 60.19 91 GLY A N 1
ATOM 673 C CA . GLY A 1 91 ? 22.794 -2.769 -41.703 1.00 60.19 91 GLY A CA 1
ATOM 674 C C . GLY A 1 91 ? 23.037 -1.952 -42.977 1.00 60.19 91 GLY A C 1
ATOM 675 O O . GLY A 1 91 ? 23.626 -2.466 -43.927 1.00 60.19 91 GLY A O 1
ATOM 676 N N . GLU A 1 92 ? 22.666 -0.670 -42.968 1.00 59.56 92 GLU A N 1
ATOM 677 C CA . GLU A 1 92 ? 22.968 0.281 -44.045 1.00 59.56 92 GLU A CA 1
ATOM 678 C C . GLU A 1 92 ? 24.443 0.701 -44.062 1.00 59.56 92 GLU A C 1
ATOM 680 O O . GLU A 1 92 ? 25.057 0.710 -45.128 1.00 59.56 92 GLU A O 1
ATOM 685 N N . ALA A 1 93 ? 25.055 0.965 -42.901 1.00 58.91 93 ALA A N 1
ATOM 686 C CA . ALA A 1 93 ? 26.479 1.306 -42.815 1.00 58.91 93 ALA A CA 1
ATOM 687 C C . ALA A 1 93 ? 27.406 0.146 -43.226 1.00 58.91 93 ALA A C 1
ATOM 689 O O . ALA A 1 93 ? 28.497 0.386 -43.739 1.00 58.91 93 ALA A O 1
ATOM 690 N N . LEU A 1 94 ? 26.979 -1.107 -43.027 1.00 58.72 94 LEU A N 1
ATOM 691 C CA . LEU A 1 94 ? 27.731 -2.300 -43.430 1.00 58.72 94 LEU A CA 1
ATOM 692 C C . LEU A 1 94 ? 27.461 -2.749 -44.871 1.00 58.72 94 LEU A C 1
ATOM 694 O O . LEU A 1 94 ? 28.110 -3.697 -45.307 1.00 58.72 94 LEU A O 1
ATOM 698 N N . ASN A 1 95 ? 26.539 -2.099 -45.599 1.00 56.53 95 ASN A N 1
ATOM 699 C CA . ASN A 1 95 ? 26.237 -2.337 -47.015 1.00 56.53 95 ASN A CA 1
ATOM 700 C C . ASN A 1 95 ? 26.392 -3.814 -47.436 1.00 56.53 95 ASN A C 1
ATOM 702 O O . ASN A 1 95 ? 27.143 -4.132 -48.364 1.00 56.53 95 ASN A O 1
ATOM 706 N N . LEU A 1 96 ? 25.732 -4.734 -46.717 1.00 56.78 96 LEU A N 1
ATOM 707 C CA . LEU A 1 96 ? 25.796 -6.178 -46.975 1.00 56.78 96 LEU A CA 1
ATOM 708 C C . LEU A 1 96 ? 24.995 -6.532 -48.239 1.00 56.78 96 LEU A C 1
ATOM 710 O O . LEU A 1 96 ? 24.025 -7.280 -48.203 1.00 56.78 96 LEU A O 1
ATOM 714 N N . ASN A 1 97 ? 25.436 -6.011 -49.379 1.00 51.72 97 ASN A N 1
ATOM 715 C CA . ASN A 1 97 ? 24.969 -6.360 -50.715 1.00 51.72 97 ASN A CA 1
ATOM 716 C C . ASN A 1 97 ? 25.632 -7.646 -51.249 1.00 51.72 97 ASN A C 1
ATOM 718 O O . ASN A 1 97 ? 25.491 -7.965 -52.427 1.00 51.72 97 ASN A O 1
ATOM 722 N N . HIS A 1 98 ? 26.352 -8.406 -50.410 1.00 52.50 98 HIS A N 1
ATOM 723 C CA . HIS A 1 98 ? 26.964 -9.667 -50.825 1.00 52.50 98 HIS A CA 1
ATOM 724 C C . HIS A 1 98 ? 26.734 -10.800 -49.799 1.00 52.50 98 HIS A C 1
ATOM 726 O O . HIS A 1 98 ? 27.385 -10.831 -48.751 1.00 52.50 98 HIS A O 1
ATOM 732 N N . PRO A 1 99 ? 25.853 -11.777 -50.092 1.00 56.72 99 PRO A N 1
ATOM 733 C CA . PRO A 1 99 ? 25.489 -12.874 -49.183 1.00 56.72 99 PRO A CA 1
ATOM 734 C C . PRO A 1 99 ? 26.612 -13.899 -48.909 1.00 56.72 99 PRO A C 1
ATOM 736 O O . PRO A 1 99 ? 26.382 -14.891 -48.222 1.00 56.72 99 PRO A O 1
ATOM 739 N N . SER A 1 100 ? 27.838 -13.689 -49.403 1.00 55.91 100 SER A N 1
ATOM 740 C CA . SER A 1 100 ? 28.971 -14.608 -49.197 1.00 55.91 100 SER A CA 1
ATOM 741 C C . SER A 1 100 ? 29.786 -14.346 -47.921 1.00 55.91 100 SER A C 1
ATOM 743 O O . SER A 1 100 ? 30.530 -15.225 -47.497 1.00 55.91 100 SER A O 1
ATOM 745 N N . GLN A 1 101 ? 29.647 -13.176 -47.287 1.00 51.56 101 GLN A N 1
ATOM 746 C CA . GLN A 1 101 ? 30.429 -12.793 -46.095 1.00 51.56 101 GLN A CA 1
ATOM 747 C C . GLN A 1 101 ? 29.854 -13.375 -44.785 1.00 51.56 101 GLN A C 1
ATOM 749 O O . GLN A 1 101 ? 30.578 -13.559 -43.810 1.00 51.56 101 GLN A O 1
ATOM 754 N N . LEU A 1 102 ? 28.566 -13.745 -44.768 1.00 57.44 102 LEU A N 1
ATOM 755 C CA . LEU A 1 102 ? 27.871 -14.273 -43.581 1.00 57.44 102 LEU A CA 1
ATOM 756 C C . LEU A 1 102 ? 28.363 -15.661 -43.139 1.00 57.44 102 LEU A C 1
ATOM 758 O O . LEU A 1 102 ? 28.154 -16.054 -41.995 1.00 57.44 102 LEU A O 1
ATOM 762 N N . ARG A 1 103 ? 29.023 -16.411 -44.029 1.00 55.00 103 ARG A N 1
ATOM 763 C CA . ARG A 1 103 ? 29.485 -17.775 -43.740 1.00 55.00 103 ARG A CA 1
ATOM 764 C C . ARG A 1 103 ? 30.870 -17.825 -43.090 1.00 55.00 103 ARG A C 1
ATOM 766 O O . ARG A 1 103 ? 31.224 -18.861 -42.547 1.00 55.00 103 ARG A O 1
ATOM 773 N N . ILE A 1 104 ? 31.634 -16.732 -43.134 1.00 56.84 104 ILE A N 1
ATOM 774 C CA . ILE A 1 104 ? 32.990 -16.678 -42.563 1.00 56.84 104 ILE A CA 1
ATOM 775 C C . ILE A 1 104 ? 32.919 -16.385 -41.057 1.00 56.84 104 ILE A C 1
ATOM 777 O O . ILE A 1 104 ? 33.623 -17.008 -40.279 1.00 56.84 104 ILE A O 1
ATOM 781 N N . VAL A 1 105 ? 31.980 -15.542 -40.620 1.00 59.62 105 VAL A N 1
ATOM 782 C CA . VAL A 1 105 ? 31.837 -15.172 -39.198 1.00 59.62 105 VAL A CA 1
ATOM 783 C C . VAL A 1 105 ? 31.222 -16.289 -38.336 1.00 59.62 105 VAL A C 1
ATOM 785 O O . VAL A 1 105 ? 31.479 -16.342 -37.142 1.00 59.62 105 VAL A O 1
ATOM 788 N N . LEU A 1 106 ? 30.446 -17.211 -38.919 1.00 60.84 106 LEU A N 1
ATOM 789 C CA . LEU A 1 106 ? 29.855 -18.354 -38.198 1.00 60.84 106 LEU A CA 1
ATOM 790 C C . LEU A 1 106 ? 30.788 -19.575 -38.071 1.00 60.84 106 LEU A C 1
ATOM 792 O O . LEU A 1 106 ? 30.369 -20.581 -37.513 1.00 60.84 106 LEU A O 1
ATOM 796 N N . ILE A 1 107 ? 32.002 -19.524 -38.633 1.00 55.31 107 ILE A N 1
ATOM 797 C CA . ILE A 1 107 ? 32.991 -20.618 -38.546 1.00 55.31 107 ILE A CA 1
ATOM 798 C C . ILE A 1 107 ? 34.071 -20.324 -37.487 1.00 55.31 107 ILE A C 1
ATOM 800 O O . ILE A 1 107 ? 34.721 -21.254 -37.019 1.00 55.31 107 ILE A O 1
ATOM 804 N N . ASP A 1 108 ? 34.211 -19.066 -37.057 1.00 52.22 108 ASP A N 1
ATOM 805 C CA . ASP A 1 108 ? 35.167 -18.639 -36.022 1.00 52.22 108 ASP A CA 1
ATOM 806 C C . ASP A 1 108 ? 34.531 -18.456 -34.620 1.00 52.22 108 ASP A C 1
ATOM 808 O O . ASP A 1 108 ? 35.140 -17.846 -33.737 1.00 52.22 108 ASP A O 1
ATOM 812 N N . TYR A 1 109 ? 33.323 -18.992 -34.390 1.00 45.31 109 TYR A N 1
ATOM 813 C CA . TYR A 1 109 ? 32.690 -19.126 -33.065 1.00 45.31 109 TYR A CA 1
ATOM 814 C C . TYR A 1 109 ? 32.179 -20.553 -32.860 1.00 45.31 109 TYR A C 1
ATOM 816 O O . TYR A 1 109 ? 32.447 -21.125 -31.780 1.00 45.31 109 TYR A O 1
#

Organism: Lactobacillus helveticus (NCBI:txid1587)

pLDDT: mean 77.07, std 12.79, range [45.31, 90.69]

Sequence (109 aa):
MIIIGSILLSLPFADKAGQATNYSDALFTATSAVCVTGLSTVTTATHWSFFGQLIIMILVEIGGLGFMTFAVMLSNFAHQRMTLGARMLTGEALNLNHPSQLRIVLIDY

Secondary structure (DSSP, 8-state):
-HHHHHHHHHSTTTBTTSPPPPHHHHHHHHHHHHTT----SS-HHHHB-HHHHHHHHHHHHHHHHHHHHHHHHHHHHHHHHHHHHHHHHHHHHTT---TTTHHHHTT--